Protein AF-A0A3A4N945-F1 (afdb_monomer)

pLDDT: mean 92.41, std 5.32, range [58.44, 97.31]

Solvent-accessible surface area (backbone atoms only — not comparable to full-atom values): 4360 Å² total; per-residue (Å²): 109,71,85,76,34,77,49,49,70,49,32,27,53,52,33,45,75,52,70,40,58,64,74,58,23,57,62,58,29,67,51,79,84,48,54,68,53,44,59,71,74,35,71,55,40,69,55,61,31,71,71,60,38,40,78,71,71,48,78,55,69,65,59,55,47,52,57,56,50,52,66,71,77,105

Sequence (74 aa):
IWKQWKKKSRRLWGLLKLGVPKWIADKVSGWGDHYQLVAQKSVLKRAISKPVLEKRGLVSCLDYYLERHALKVS

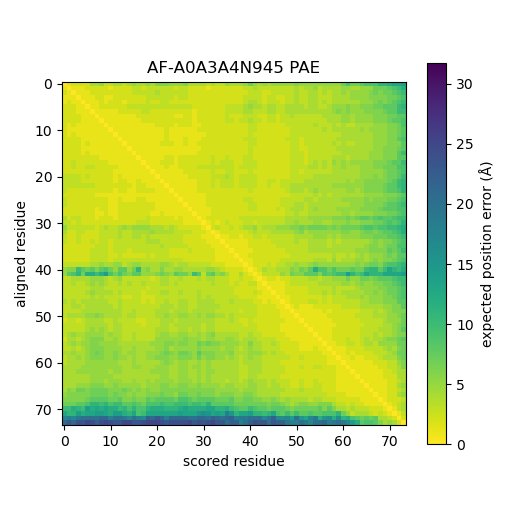Radius of gyration: 16.02 Å; Cα contacts (8 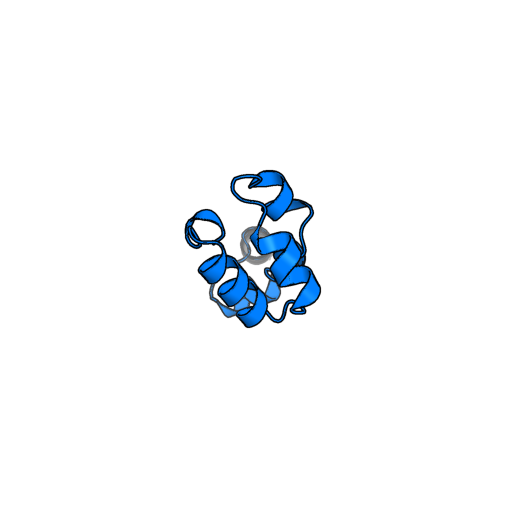Å, |Δi|>4): 48; chains: 1; bounding box: 40×22×42 Å

Secondary structure (DSSP, 8-state):
-GGG--SHHHHHHHHHHTT--HHHHHHHHT-TT-HHHHHHHSHHHHHS-HHHHHTTT---HHHHHHHHHHHHH-

Foldseek 3Di:
DLVVQQALVSQLVVCVVLVHDNVLSNVLSPVHPPVVCCCPPGCNPVSPDPVNVVVVVDDDPVVVCVVVVVVVVD

Organism: NCBI:txid257758

Nearest PDB structures (foldseek):
  7uin-assembly1_D  TM=9.335E-01  e=3.655E-03  Agathobacter rectalis
  8t2r-assembly1_D  TM=9.335E-01  e=4.735E-03  Agathobacter rectalis
  6ar1-assembly2_D  TM=8.869E-01  e=7.395E-01  Geobacillus stearothermophilus
  6ar1-assembly1_A  TM=8.892E-01  e=7.395E-01  Geobacillus stearothermophilus
  1ynb-assembly1_A  TM=3.954E-01  e=1.324E+00  Archaeoglobus fulgidus DSM 4304

Structure (mmCIF, N/CA/C/O backbone):
data_AF-A0A3A4N945-F1
#
_entry.id   AF-A0A3A4N945-F1
#
loop_
_atom_site.group_PDB
_atom_site.id
_atom_site.type_symbol
_atom_site.label_atom_id
_atom_site.label_alt_id
_atom_site.label_comp_id
_atom_site.label_asym_id
_atom_site.label_entity_id
_atom_site.label_seq_id
_atom_site.pdbx_PDB_ins_code
_atom_site.Cartn_x
_atom_site.Cartn_y
_atom_site.Cartn_z
_atom_site.occupancy
_atom_site.B_iso_or_equiv
_atom_site.auth_seq_id
_atom_site.auth_comp_id
_atom_site.auth_asym_id
_atom_site.auth_atom_id
_atom_site.pdbx_PDB_model_num
ATOM 1 N N . ILE A 1 1 ? 3.740 1.692 1.731 1.00 85.69 1 ILE A N 1
ATOM 2 C CA . ILE A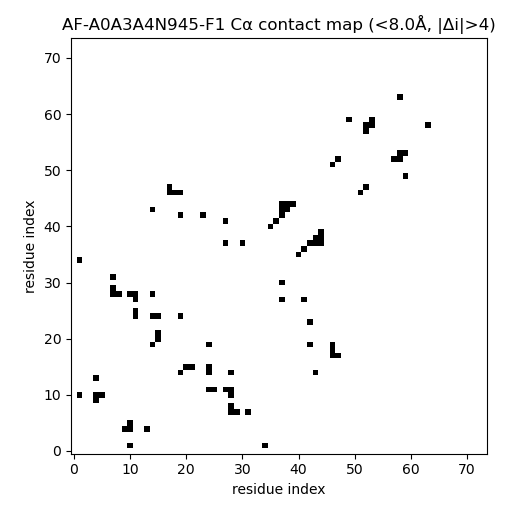 1 1 ? 4.319 0.696 0.791 1.00 85.69 1 ILE A CA 1
ATOM 3 C C . ILE A 1 1 ? 4.949 1.354 -0.439 1.00 85.69 1 ILE A C 1
ATOM 5 O O . ILE A 1 1 ? 6.161 1.276 -0.566 1.00 85.69 1 ILE A O 1
ATOM 9 N N . TRP A 1 2 ? 4.209 2.067 -1.303 1.00 91.06 2 TRP A N 1
ATOM 10 C CA . TRP A 1 2 ? 4.796 2.641 -2.534 1.00 91.06 2 TRP A CA 1
ATOM 11 C C . TRP A 1 2 ? 6.005 3.565 -2.293 1.00 91.06 2 TRP A C 1
ATOM 13 O O . TRP A 1 2 ? 7.046 3.388 -2.913 1.00 91.06 2 TRP A O 1
ATOM 23 N N . LYS A 1 3 ? 5.921 4.466 -1.301 1.00 91.81 3 LYS A N 1
ATOM 24 C CA . LYS A 1 3 ? 7.043 5.329 -0.875 1.00 91.81 3 LYS A CA 1
ATOM 25 C C . LYS A 1 3 ? 8.249 4.564 -0.302 1.00 91.81 3 LYS A C 1
ATOM 27 O O . LYS A 1 3 ? 9.367 5.062 -0.349 1.00 91.81 3 LYS A O 1
ATOM 32 N N . GLN A 1 4 ? 8.043 3.351 0.223 1.00 93.12 4 GLN A N 1
ATOM 33 C CA . GLN A 1 4 ? 9.140 2.486 0.682 1.00 93.12 4 GLN A CA 1
ATOM 34 C C . GLN A 1 4 ? 9.863 1.839 -0.512 1.00 93.12 4 GLN A C 1
ATOM 36 O O . GLN A 1 4 ? 11.054 1.542 -0.443 1.00 93.12 4 GLN A O 1
ATOM 41 N N . TRP A 1 5 ? 9.171 1.642 -1.636 1.00 94.62 5 TRP A N 1
ATOM 42 C CA . TRP A 1 5 ? 9.740 1.110 -2.872 1.00 94.62 5 TRP A CA 1
ATOM 43 C C . TRP A 1 5 ? 10.232 2.251 -3.767 1.00 94.62 5 TRP A C 1
ATOM 45 O O . TRP A 1 5 ? 9.586 2.630 -4.741 1.00 94.62 5 TRP A O 1
ATOM 55 N N . LYS A 1 6 ? 11.398 2.813 -3.427 1.00 92.44 6 LYS A N 1
ATOM 56 C CA . LYS A 1 6 ? 11.959 3.978 -4.134 1.00 92.44 6 LYS A CA 1
ATOM 57 C C . LYS A 1 6 ? 12.378 3.672 -5.580 1.00 92.44 6 LYS A C 1
ATOM 59 O O . LYS A 1 6 ? 12.076 4.439 -6.484 1.00 92.44 6 LYS A O 1
ATOM 64 N N . LYS A 1 7 ? 13.056 2.542 -5.814 1.00 95.94 7 LYS A N 1
ATOM 65 C CA . LYS A 1 7 ? 13.559 2.149 -7.146 1.00 95.94 7 LYS A CA 1
ATOM 66 C C . LYS A 1 7 ? 12.500 1.371 -7.939 1.00 95.94 7 LYS A C 1
ATOM 68 O O . LYS A 1 7 ? 11.791 0.550 -7.351 1.00 95.94 7 LYS A O 1
ATOM 73 N N . LYS A 1 8 ? 12.456 1.542 -9.272 1.00 95.38 8 LYS A N 1
ATOM 74 C CA . LYS A 1 8 ? 11.566 0.777 -10.181 1.00 95.38 8 LYS A CA 1
ATOM 75 C C . LYS A 1 8 ? 11.677 -0.733 -9.940 1.00 95.38 8 LYS A C 1
ATOM 77 O O . LYS A 1 8 ? 10.663 -1.400 -9.767 1.00 95.38 8 LYS A O 1
ATOM 82 N N . SER A 1 9 ? 12.899 -1.257 -9.831 1.00 96.50 9 SER A N 1
ATOM 83 C CA . SER A 1 9 ? 13.153 -2.680 -9.563 1.00 96.50 9 SER A CA 1
ATOM 84 C C . SER A 1 9 ? 12.508 -3.167 -8.262 1.00 96.50 9 SER A C 1
ATOM 86 O O . SER A 1 9 ? 11.928 -4.251 -8.226 1.00 96.50 9 SER A O 1
ATOM 88 N N . ARG A 1 10 ? 12.526 -2.347 -7.200 1.00 97.06 10 ARG A N 1
ATOM 89 C CA . ARG A 1 10 ? 11.890 -2.682 -5.918 1.00 97.06 10 ARG A CA 1
ATOM 90 C C . ARG A 1 10 ? 10.367 -2.652 -6.009 1.00 97.06 10 ARG A C 1
ATOM 92 O O . ARG A 1 10 ? 9.723 -3.502 -5.400 1.00 97.06 10 ARG A O 1
ATOM 99 N N . ARG A 1 11 ? 9.801 -1.714 -6.777 1.00 95.81 11 ARG A N 1
ATOM 100 C CA . ARG A 1 11 ? 8.354 -1.656 -7.050 1.00 95.81 11 ARG A CA 1
ATOM 101 C C . ARG A 1 11 ? 7.900 -2.891 -7.817 1.00 95.81 11 ARG A C 1
ATOM 103 O O . ARG A 1 11 ? 6.947 -3.536 -7.399 1.00 95.81 11 ARG A O 1
ATOM 110 N N . LEU A 1 12 ? 8.620 -3.253 -8.879 1.00 96.62 12 LEU A N 1
ATOM 111 C CA . LEU A 1 12 ? 8.353 -4.453 -9.672 1.00 96.62 12 LEU A CA 1
ATOM 112 C C . LEU A 1 12 ? 8.409 -5.718 -8.805 1.00 96.62 12 LEU A C 1
ATOM 114 O O . LEU A 1 12 ? 7.443 -6.475 -8.768 1.00 96.62 12 LEU A O 1
ATOM 118 N N . TRP A 1 13 ? 9.494 -5.905 -8.048 1.00 97.31 13 TRP A N 1
ATOM 119 C CA . TRP A 1 13 ? 9.639 -7.031 -7.119 1.00 97.31 13 TRP A CA 1
ATOM 120 C C . TRP A 1 13 ? 8.491 -7.098 -6.100 1.00 97.31 13 TRP A C 1
ATOM 122 O O . TRP A 1 13 ? 7.933 -8.166 -5.855 1.00 97.31 13 TRP A O 1
ATOM 132 N N . GLY A 1 14 ? 8.101 -5.951 -5.536 1.00 94.81 14 GLY A N 1
ATOM 133 C CA . GLY A 1 14 ? 7.001 -5.860 -4.581 1.00 94.81 14 GLY A CA 1
ATOM 134 C C . GLY A 1 14 ? 5.648 -6.238 -5.184 1.00 94.81 14 GLY A C 1
ATOM 135 O O . GLY A 1 14 ? 4.896 -6.986 -4.566 1.00 94.81 14 GLY A O 1
ATOM 136 N N . LEU A 1 15 ? 5.354 -5.772 -6.401 1.00 94.56 15 LEU A N 1
ATOM 137 C CA . LEU A 1 15 ? 4.123 -6.106 -7.123 1.00 94.56 15 LEU A CA 1
ATOM 138 C C . LEU A 1 15 ? 4.055 -7.602 -7.465 1.00 94.56 15 LEU A C 1
ATOM 140 O O . LEU A 1 15 ? 3.025 -8.227 -7.224 1.00 94.56 15 LEU A O 1
ATOM 144 N N . LEU A 1 16 ? 5.155 -8.195 -7.938 1.00 96.00 16 LEU A N 1
ATOM 145 C CA . LEU A 1 16 ? 5.232 -9.637 -8.203 1.00 96.00 16 LEU A CA 1
ATOM 146 C C . LEU A 1 16 ? 5.013 -10.461 -6.927 1.00 96.00 16 LEU A C 1
ATOM 148 O O . LEU A 1 16 ? 4.261 -11.431 -6.941 1.00 96.00 16 LEU A O 1
ATOM 152 N N . LYS A 1 17 ? 5.595 -10.037 -5.796 1.00 93.75 17 LYS A N 1
ATOM 153 C CA . LYS A 1 17 ? 5.387 -10.687 -4.490 1.00 93.75 17 LYS A CA 1
ATOM 154 C C . LYS A 1 17 ? 3.936 -10.596 -4.001 1.00 93.75 17 LYS A C 1
ATOM 156 O O . LYS A 1 17 ? 3.500 -11.436 -3.220 1.00 93.75 17 LYS A O 1
ATOM 161 N N . LEU A 1 18 ? 3.192 -9.586 -4.448 1.00 92.12 18 LEU A N 1
ATOM 162 C CA . LEU A 1 18 ?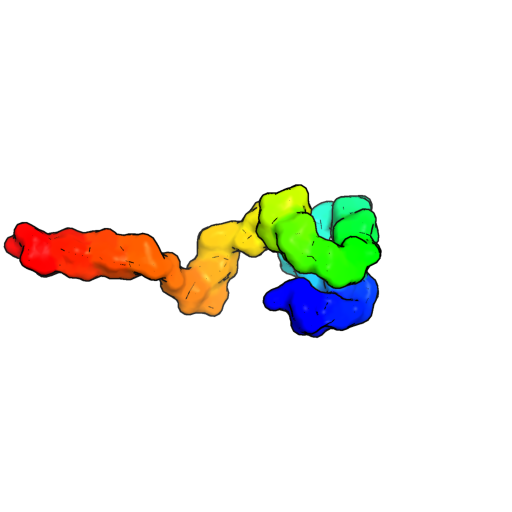 1.757 -9.449 -4.195 1.00 92.12 18 LEU A CA 1
ATOM 163 C C . LEU A 1 18 ? 0.886 -10.223 -5.207 1.00 92.12 18 LEU A C 1
ATOM 165 O O . LEU A 1 18 ? -0.332 -10.079 -5.177 1.00 92.12 18 LEU A O 1
ATOM 169 N N . GLY A 1 19 ? 1.482 -11.022 -6.100 1.00 93.19 19 GLY A N 1
ATOM 170 C CA . GLY A 1 19 ? 0.757 -11.833 -7.085 1.00 93.19 19 GLY A CA 1
ATOM 171 C C . GLY A 1 19 ? 0.272 -11.057 -8.312 1.00 93.19 19 GLY A C 1
ATOM 172 O O . GLY A 1 19 ? -0.557 -11.554 -9.070 1.00 93.19 19 GLY A O 1
ATOM 173 N N . VAL A 1 20 ? 0.764 -9.834 -8.530 1.00 94.62 20 VAL A N 1
ATOM 174 C CA . VAL A 1 20 ? 0.411 -9.052 -9.721 1.00 94.62 20 VAL A CA 1
ATOM 175 C C . VAL A 1 20 ? 1.069 -9.676 -10.960 1.00 94.62 20 VAL A C 1
ATOM 177 O O . VAL A 1 20 ? 2.282 -9.899 -10.939 1.00 94.62 20 VAL A O 1
ATOM 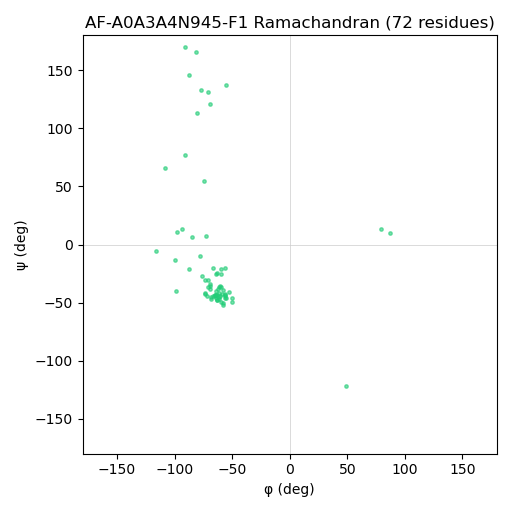180 N N . PRO A 1 21 ? 0.329 -9.900 -12.066 1.00 95.88 21 PRO A N 1
ATOM 181 C CA . PRO A 1 21 ? 0.906 -10.396 -13.313 1.00 95.88 21 PRO A CA 1
ATOM 182 C C . PRO A 1 21 ? 2.058 -9.518 -13.813 1.00 95.88 21 PRO A C 1
ATOM 184 O O . PRO A 1 21 ? 1.955 -8.288 -13.818 1.00 95.88 21 PRO A O 1
ATOM 187 N N . LYS A 1 22 ? 3.141 -10.150 -14.286 1.00 96.19 22 LYS A N 1
ATOM 188 C CA . LYS A 1 22 ? 4.395 -9.471 -14.665 1.00 96.19 22 LYS A CA 1
ATOM 189 C C . LYS A 1 22 ? 4.196 -8.317 -15.651 1.00 96.19 22 LYS A C 1
ATOM 191 O O . LYS A 1 22 ? 4.800 -7.266 -15.467 1.00 96.19 22 LYS A O 1
ATOM 196 N N . TRP A 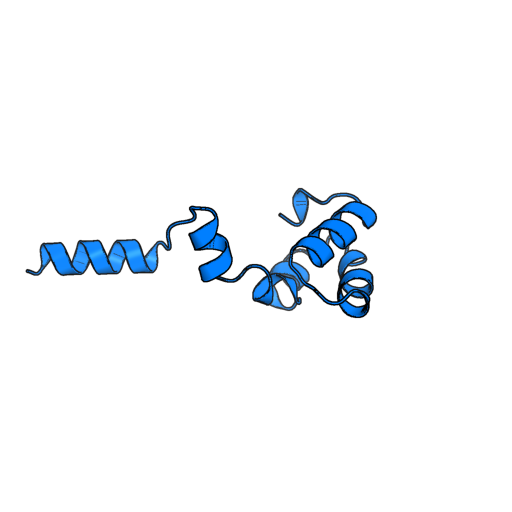1 23 ? 3.327 -8.484 -16.647 1.00 95.88 23 TRP A N 1
ATOM 197 C CA . TRP A 1 23 ? 3.060 -7.460 -17.661 1.00 95.88 23 TRP A CA 1
ATOM 198 C C . TRP A 1 23 ? 2.430 -6.184 -17.067 1.00 95.88 23 TRP A C 1
ATOM 200 O O . TRP A 1 23 ? 2.827 -5.076 -17.424 1.00 95.88 23 TRP A O 1
ATOM 210 N N . ILE A 1 24 ? 1.506 -6.315 -16.102 1.00 95.44 24 ILE A N 1
ATOM 211 C CA . ILE A 1 24 ? 0.935 -5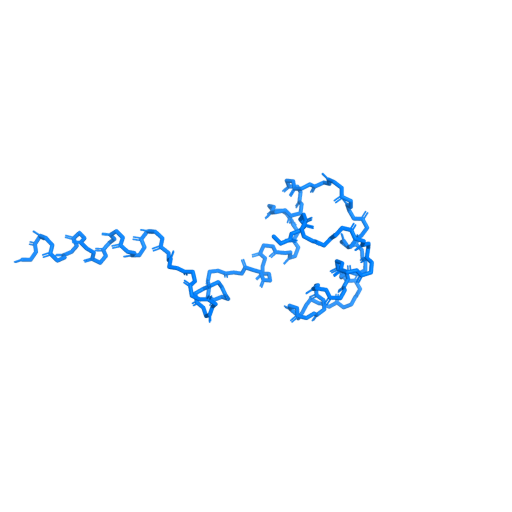.164 -15.376 1.00 95.44 24 ILE A CA 1
ATOM 212 C C . ILE A 1 24 ? 1.980 -4.583 -14.431 1.00 95.44 24 ILE A C 1
ATOM 214 O O . ILE A 1 24 ? 2.128 -3.364 -14.338 1.00 95.44 24 ILE A O 1
ATOM 218 N N . ALA A 1 25 ? 2.689 -5.454 -13.710 1.00 95.75 25 ALA A N 1
ATOM 219 C CA . ALA A 1 25 ? 3.668 -5.048 -12.717 1.00 95.75 25 ALA A CA 1
ATOM 220 C C . ALA A 1 25 ? 4.781 -4.191 -13.339 1.00 95.75 25 ALA A C 1
ATOM 222 O O . ALA A 1 25 ? 5.138 -3.159 -12.768 1.00 95.75 25 ALA A O 1
ATOM 223 N N . ASP A 1 26 ? 5.279 -4.561 -14.523 1.00 96.12 26 ASP A N 1
ATOM 224 C CA . ASP A 1 26 ? 6.286 -3.771 -15.234 1.00 96.12 26 ASP A CA 1
ATOM 225 C C . ASP A 1 26 ? 5.739 -2.393 -15.634 1.00 96.12 26 ASP A C 1
ATOM 227 O O . ASP A 1 26 ? 6.356 -1.377 -15.300 1.00 96.12 26 ASP A O 1
ATOM 231 N N . LYS A 1 27 ? 4.522 -2.336 -16.197 1.00 94.44 27 LYS A N 1
ATOM 232 C CA . LYS A 1 27 ? 3.853 -1.076 -16.567 1.00 94.44 27 LYS A CA 1
ATOM 233 C C . LYS A 1 27 ? 3.673 -0.133 -15.372 1.00 94.44 27 LYS A C 1
ATOM 235 O O . LYS A 1 27 ? 4.037 1.038 -15.446 1.00 94.44 27 LYS A O 1
ATOM 240 N N . VAL A 1 28 ? 3.134 -0.635 -14.259 1.00 93.81 28 VAL A N 1
ATOM 241 C CA . VAL A 1 28 ? 2.818 0.174 -13.064 1.00 93.81 28 VAL A CA 1
ATOM 242 C C . VAL A 1 28 ? 4.080 0.563 -12.288 1.00 93.81 28 VAL A C 1
ATOM 244 O O . VAL A 1 28 ? 4.133 1.642 -11.702 1.00 93.81 28 VAL A O 1
ATOM 247 N N . SER A 1 29 ? 5.134 -0.262 -12.303 1.00 95.06 29 SER A N 1
ATOM 248 C CA . SER A 1 29 ? 6.390 0.033 -11.589 1.00 95.06 29 SER A CA 1
ATOM 249 C C . SER A 1 29 ? 7.072 1.336 -12.041 1.00 95.06 29 SER A C 1
ATOM 251 O O . SER A 1 29 ? 7.803 1.956 -11.256 1.00 95.06 29 SER A O 1
ATOM 253 N N . GLY A 1 30 ? 6.807 1.767 -13.280 1.00 94.31 30 GLY A N 1
ATOM 254 C CA . GLY A 1 30 ? 7.314 3.006 -13.869 1.00 94.31 30 GLY A CA 1
ATOM 255 C C . GLY A 1 30 ? 6.598 4.282 -13.417 1.00 94.31 30 GLY A C 1
ATOM 256 O O . GLY A 1 30 ? 7.108 5.362 -13.673 1.00 94.31 30 GLY A O 1
ATOM 257 N N . TRP A 1 31 ? 5.469 4.198 -12.703 1.00 93.62 31 TRP A N 1
ATOM 258 C CA . TRP A 1 31 ? 4.623 5.362 -12.381 1.00 93.62 31 TRP A CA 1
ATOM 259 C C . TRP A 1 31 ? 5.202 6.328 -11.331 1.00 93.62 31 TRP A C 1
ATOM 261 O O . TRP A 1 31 ? 4.504 7.236 -10.896 1.00 93.62 31 TRP A O 1
ATOM 271 N N . GLY A 1 32 ? 6.455 6.153 -10.901 1.00 91.75 32 GLY A N 1
ATOM 272 C CA . GLY A 1 32 ? 7.162 7.174 -10.121 1.00 91.75 32 GLY A CA 1
ATOM 273 C C . GLY A 1 32 ? 6.365 7.727 -8.934 1.00 91.75 32 GLY A C 1
ATOM 274 O O . GLY A 1 32 ? 5.930 6.975 -8.055 1.00 91.75 32 GLY A O 1
ATOM 275 N N . ASP A 1 33 ? 6.171 9.045 -8.967 1.00 93.12 33 ASP A N 1
ATOM 276 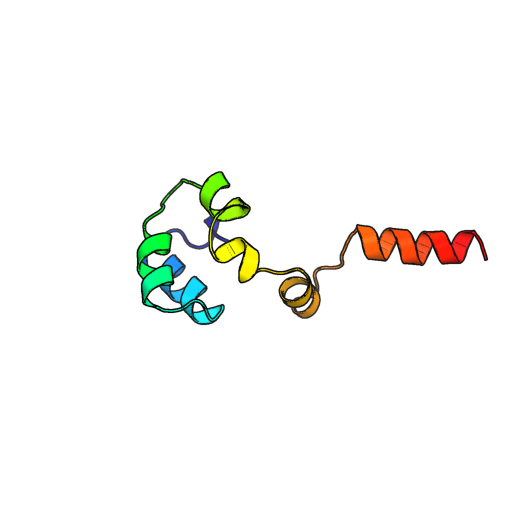C CA . ASP A 1 33 ? 5.541 9.854 -7.922 1.00 93.12 33 ASP A CA 1
ATOM 277 C C . ASP A 1 33 ? 4.032 10.070 -8.122 1.00 93.12 33 ASP A C 1
ATOM 279 O O . ASP A 1 33 ? 3.416 10.874 -7.422 1.00 93.12 33 ASP A O 1
ATOM 283 N N . HIS A 1 34 ? 3.385 9.317 -9.017 1.00 92.81 34 HIS A N 1
ATOM 284 C CA . HIS A 1 34 ? 1.930 9.351 -9.205 1.00 92.81 34 HIS A CA 1
ATOM 285 C C . HIS A 1 34 ? 1.183 8.635 -8.055 1.00 92.81 34 HIS A C 1
ATOM 287 O O . HIS A 1 34 ? 0.388 7.718 -8.271 1.00 92.81 34 HIS A O 1
ATOM 293 N N . TYR A 1 35 ? 1.440 9.034 -6.804 1.00 91.31 35 TYR A N 1
ATOM 294 C CA . TYR A 1 35 ? 1.001 8.353 -5.580 1.00 91.31 35 TYR A CA 1
ATOM 295 C C . TYR A 1 35 ? -0.513 8.147 -5.503 1.00 91.31 35 TYR A C 1
ATOM 297 O O . TYR A 1 35 ? -0.966 7.051 -5.173 1.00 91.31 35 TYR A O 1
ATOM 305 N N . GLN A 1 36 ? -1.293 9.182 -5.820 1.00 92.69 36 GLN A N 1
ATOM 306 C CA . GLN A 1 36 ? -2.756 9.112 -5.796 1.00 92.69 36 GLN A CA 1
ATOM 307 C C . GLN A 1 36 ? -3.283 8.128 -6.843 1.00 92.69 36 GLN A C 1
ATOM 309 O O . GLN A 1 36 ? -4.119 7.282 -6.530 1.00 92.69 36 GLN A O 1
ATOM 314 N N . LEU A 1 37 ? -2.733 8.173 -8.061 1.00 92.12 37 LEU A N 1
ATOM 315 C CA . LEU A 1 37 ? -3.089 7.250 -9.137 1.00 92.12 37 LEU A CA 1
ATOM 316 C C . LEU A 1 37 ? -2.774 5.800 -8.745 1.00 92.12 37 LEU A C 1
ATOM 318 O O . LEU A 1 37 ? -3.615 4.913 -8.902 1.00 92.12 37 LEU A O 1
ATOM 322 N N . VAL A 1 38 ? -1.587 5.567 -8.177 1.00 92.25 38 VAL A N 1
ATOM 323 C CA . VAL A 1 38 ? -1.169 4.248 -7.692 1.00 92.25 38 VAL A CA 1
ATOM 324 C C . VAL A 1 38 ? -2.100 3.750 -6.583 1.00 92.25 38 VAL A C 1
ATOM 326 O O . VAL A 1 38 ? -2.547 2.605 -6.633 1.00 92.25 38 VAL A O 1
ATOM 329 N N . ALA A 1 39 ? -2.427 4.589 -5.602 1.00 90.50 39 ALA A N 1
ATOM 330 C CA . ALA A 1 39 ? -3.258 4.192 -4.469 1.00 90.50 39 ALA A CA 1
ATOM 331 C C . ALA A 1 39 ? -4.721 3.924 -4.858 1.00 90.50 39 ALA A C 1
ATOM 333 O O . ALA A 1 39 ? -5.336 3.001 -4.328 1.00 90.50 39 ALA A O 1
ATOM 334 N N . GLN A 1 40 ? -5.283 4.714 -5.777 1.00 89.00 40 GLN A N 1
ATOM 335 C CA . GLN A 1 40 ? -6.719 4.678 -6.062 1.00 89.00 40 GLN A CA 1
ATOM 336 C C . GLN A 1 40 ? -7.089 3.845 -7.289 1.00 89.00 40 GLN A C 1
ATOM 338 O O . GLN A 1 40 ? -8.105 3.148 -7.263 1.00 89.00 40 GLN A O 1
ATOM 343 N N . LYS A 1 41 ? -6.296 3.931 -8.364 1.00 83.50 41 LYS A N 1
ATOM 344 C CA . LYS A 1 41 ? -6.678 3.429 -9.696 1.00 83.50 41 LYS A CA 1
ATOM 345 C C . LYS A 1 41 ? -5.798 2.292 -10.212 1.00 83.50 41 LYS A C 1
ATOM 347 O O . LYS A 1 41 ? -6.088 1.738 -11.266 1.00 83.50 41 LYS A O 1
ATOM 352 N N . SER A 1 42 ? -4.727 1.933 -9.506 1.00 83.94 42 SER A N 1
ATOM 353 C CA . SER A 1 42 ? -3.838 0.858 -9.952 1.00 83.94 42 SER A CA 1
ATOM 354 C C . SER A 1 42 ? -4.237 -0.516 -9.413 1.00 83.94 42 SER A C 1
ATOM 356 O O . SER A 1 42 ? -5.031 -0.661 -8.480 1.00 83.94 42 SER A O 1
ATOM 358 N N . VAL A 1 43 ? -3.578 -1.543 -9.954 1.00 88.94 43 VAL A N 1
ATOM 359 C CA . VAL A 1 43 ? -3.633 -2.920 -9.449 1.00 88.94 43 VAL A CA 1
ATOM 360 C C . VAL A 1 43 ? -3.238 -3.037 -7.970 1.00 88.94 43 VAL A C 1
ATOM 362 O O . VAL A 1 43 ? -3.637 -3.991 -7.307 1.00 88.94 43 VAL A O 1
ATOM 365 N N . LEU A 1 44 ? -2.518 -2.051 -7.420 1.00 87.31 44 LEU A N 1
ATOM 366 C CA . LEU A 1 44 ? -2.107 -2.030 -6.019 1.00 87.31 44 LEU A CA 1
ATOM 367 C C . LEU A 1 44 ? -3.305 -2.025 -5.059 1.00 87.31 44 LEU A C 1
ATOM 369 O O . LEU A 1 44 ? -3.248 -2.710 -4.043 1.00 87.31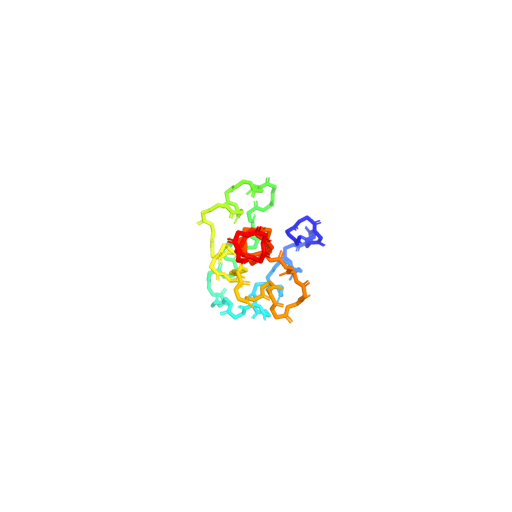 44 LEU A O 1
ATOM 373 N N . LYS A 1 45 ? -4.404 -1.330 -5.394 1.00 88.81 45 LYS A N 1
ATOM 374 C CA . LYS A 1 45 ? -5.632 -1.318 -4.576 1.00 88.81 45 LYS A CA 1
ATOM 375 C C . LYS A 1 45 ? -6.251 -2.713 -4.454 1.00 88.81 45 LYS A C 1
ATOM 377 O O . LYS A 1 45 ? -6.747 -3.084 -3.399 1.00 88.81 45 LYS A O 1
ATOM 382 N N . ARG A 1 46 ? -6.211 -3.491 -5.539 1.00 88.94 46 ARG A N 1
ATOM 383 C CA . ARG A 1 46 ? -6.701 -4.878 -5.555 1.00 88.94 46 ARG A CA 1
ATOM 384 C C . ARG A 1 46 ? -5.750 -5.817 -4.820 1.00 88.94 46 ARG A C 1
ATOM 386 O O . ARG A 1 46 ? -6.198 -6.686 -4.086 1.00 88.94 46 ARG A O 1
ATOM 393 N N . ALA A 1 47 ? -4.448 -5.635 -5.029 1.00 90.44 47 ALA A N 1
ATOM 394 C CA . ALA A 1 47 ? -3.409 -6.477 -4.447 1.00 90.44 47 ALA A CA 1
ATOM 395 C C . ALA A 1 47 ? -3.243 -6.265 -2.929 1.00 90.44 47 ALA A C 1
ATOM 397 O O . ALA A 1 47 ? -2.874 -7.186 -2.204 1.00 90.44 47 ALA A O 1
ATOM 398 N N . ILE A 1 48 ? -3.514 -5.053 -2.441 1.00 90.00 48 ILE A N 1
ATOM 399 C CA . ILE A 1 48 ? -3.500 -4.682 -1.022 1.00 90.00 48 ILE A CA 1
ATOM 400 C C . ILE A 1 48 ? -4.948 -4.478 -0.567 1.00 90.00 48 ILE A C 1
ATOM 402 O O . ILE A 1 48 ? -5.389 -3.368 -0.280 1.00 90.00 48 ILE A O 1
ATOM 406 N N . SER A 1 49 ? -5.704 -5.571 -0.567 1.00 90.69 49 SER A N 1
ATOM 407 C CA . SER A 1 49 ? -7.089 -5.595 -0.108 1.00 90.69 49 SER A CA 1
ATOM 408 C C . SER A 1 49 ? -7.179 -5.700 1.418 1.00 90.69 49 SER A C 1
ATOM 410 O O . SER A 1 49 ? -6.204 -6.043 2.092 1.00 90.69 49 SER A O 1
ATOM 412 N N . LYS A 1 50 ? -8.374 -5.438 1.962 1.00 92.19 50 LYS A N 1
ATOM 413 C CA . LYS A 1 50 ? -8.676 -5.568 3.396 1.00 92.19 50 LYS A CA 1
ATOM 414 C C . LYS A 1 50 ? -8.244 -6.938 3.974 1.00 92.19 50 LYS A C 1
ATOM 416 O O . LYS A 1 50 ? -7.420 -6.915 4.884 1.00 92.19 50 LYS A O 1
ATOM 421 N N . PRO A 1 51 ? -8.585 -8.099 3.372 1.00 92.69 51 PRO A N 1
ATOM 422 C CA . PRO A 1 51 ? -8.129 -9.404 3.876 1.00 92.69 51 PRO A CA 1
ATOM 423 C C . PRO A 1 51 ? -6.603 -9.579 3.906 1.00 92.69 51 PRO A C 1
ATOM 425 O O . PRO A 1 51 ? -6.044 -10.213 4.801 1.00 92.69 51 PRO A O 1
ATOM 428 N N . VAL A 1 52 ? -5.888 -9.015 2.925 1.00 91.38 52 VAL A N 1
ATOM 429 C CA . VAL A 1 52 ? -4.416 -9.084 2.873 1.00 91.38 52 VAL A CA 1
ATOM 430 C C . VAL A 1 52 ? -3.787 -8.252 3.991 1.00 91.38 52 VAL A C 1
ATOM 432 O O . VAL A 1 52 ? -2.735 -8.621 4.517 1.00 91.38 52 VAL A O 1
ATOM 435 N N . LEU A 1 53 ? -4.401 -7.118 4.329 1.00 92.38 53 LEU A N 1
ATOM 436 C CA . LEU A 1 53 ? -3.958 -6.248 5.413 1.00 92.38 53 LEU A CA 1
ATOM 437 C C . LEU A 1 53 ? -4.271 -6.857 6.785 1.00 92.38 53 LEU A C 1
ATOM 439 O O . LEU A 1 53 ? -3.390 -6.875 7.643 1.00 92.38 53 LEU A O 1
ATOM 443 N N . GLU A 1 54 ? -5.455 -7.440 6.954 1.00 94.62 54 GLU A N 1
ATOM 444 C CA . GLU A 1 54 ? -5.862 -8.159 8.169 1.00 94.62 54 GLU A CA 1
ATOM 445 C C . GLU A 1 54 ? -4.948 -9.346 8.463 1.00 94.62 54 GLU A C 1
ATOM 447 O O . GLU A 1 54 ? -4.443 -9.476 9.576 1.00 94.62 54 GLU A O 1
ATOM 452 N N . LYS A 1 55 ? -4.602 -10.146 7.443 1.00 93.19 55 LYS A N 1
ATOM 453 C CA . LYS A 1 55 ? -3.622 -11.240 7.584 1.00 93.19 55 LYS A CA 1
ATOM 454 C C . LYS A 1 55 ? -2.237 -10.754 8.037 1.00 93.19 55 LYS A C 1
ATOM 456 O O . LYS A 1 55 ? -1.437 -11.540 8.536 1.00 93.19 55 LYS A O 1
ATOM 461 N N . ARG A 1 56 ? -1.928 -9.468 7.843 1.00 91.50 56 ARG A N 1
ATOM 462 C CA . ARG A 1 56 ? -0.690 -8.820 8.307 1.00 91.50 56 ARG A CA 1
ATOM 463 C C . ARG A 1 56 ? -0.863 -8.055 9.625 1.00 91.50 56 ARG A C 1
ATOM 465 O O . ARG A 1 56 ? 0.049 -7.326 10.004 1.00 91.50 56 ARG A O 1
ATOM 472 N N . GLY A 1 57 ? -1.994 -8.222 10.308 1.00 94.56 57 GLY A N 1
ATOM 473 C CA . GLY A 1 57 ? -2.270 -7.634 11.618 1.00 94.56 57 GLY A CA 1
ATOM 474 C C . GLY A 1 57 ? -2.863 -6.226 11.581 1.00 94.56 57 GLY A C 1
ATOM 475 O O . GLY A 1 57 ? -2.947 -5.589 12.627 1.00 94.56 57 GLY A O 1
ATOM 476 N N . LEU A 1 58 ? -3.270 -5.711 10.413 1.00 95.25 58 LEU A N 1
ATOM 477 C CA . LEU A 1 58 ? -3.987 -4.437 10.366 1.00 95.25 58 LEU A CA 1
ATOM 478 C C . LEU A 1 58 ? -5.461 -4.659 10.709 1.00 95.25 58 LEU A C 1
ATOM 480 O O . LEU A 1 58 ? -6.196 -5.261 9.931 1.00 95.25 58 LEU A O 1
ATOM 484 N N . VAL A 1 59 ? -5.890 -4.120 11.846 1.00 94.88 59 VAL A N 1
ATOM 485 C CA . VAL A 1 59 ? -7.294 -4.146 12.265 1.00 94.88 59 VAL A CA 1
ATOM 486 C C . VAL A 1 59 ? -8.092 -3.101 11.484 1.00 94.88 59 VAL A C 1
ATOM 488 O O . VAL A 1 59 ? -7.682 -1.944 11.362 1.00 94.88 59 VAL A O 1
ATOM 491 N N . SER A 1 60 ? -9.247 -3.504 10.959 1.00 95.00 60 SER A N 1
ATOM 492 C CA . SER A 1 60 ? -10.211 -2.594 10.339 1.00 95.00 60 SER A CA 1
ATOM 493 C C . SER A 1 60 ? -10.857 -1.708 11.405 1.00 95.00 60 SER A C 1
ATOM 495 O O . SER A 1 60 ? -11.520 -2.207 12.312 1.00 95.00 60 SER A O 1
ATOM 497 N N . CYS A 1 61 ? -10.711 -0.384 11.282 1.00 95.75 61 CYS A N 1
ATOM 498 C CA . CYS A 1 61 ? -11.318 0.555 12.231 1.00 95.75 61 CYS A CA 1
ATOM 499 C C . CYS A 1 61 ? -12.847 0.429 12.287 1.00 95.75 61 CYS A C 1
ATOM 501 O O . CYS A 1 61 ? -13.431 0.579 13.357 1.00 95.75 61 CYS A O 1
ATOM 503 N N . LEU A 1 62 ? -13.489 0.169 11.142 1.00 95.31 62 LEU A N 1
ATOM 504 C CA . LEU A 1 62 ? -14.942 0.029 11.067 1.00 95.31 62 LEU A CA 1
ATOM 505 C C . LEU A 1 62 ? -15.412 -1.235 11.788 1.00 95.31 62 LEU A C 1
ATOM 507 O O . LEU A 1 62 ? -16.341 -1.160 12.582 1.00 95.31 62 LEU A O 1
ATOM 511 N N . ASP A 1 63 ? -14.755 -2.369 11.546 1.00 94.75 63 ASP A N 1
ATOM 512 C CA . ASP A 1 63 ? -15.144 -3.639 12.170 1.00 94.75 63 ASP A CA 1
ATOM 513 C C . ASP A 1 63 ? -14.931 -3.558 13.682 1.00 94.75 63 ASP A C 1
ATOM 515 O O . ASP A 1 63 ? -15.836 -3.870 14.448 1.00 94.75 63 ASP A O 1
ATOM 519 N N . TYR A 1 64 ? -13.793 -2.996 14.107 1.00 95.31 64 TYR A N 1
ATOM 520 C CA . TYR A 1 64 ? -13.519 -2.717 15.514 1.00 95.31 64 TYR A CA 1
ATOM 521 C C . TYR A 1 64 ? -14.613 -1.852 16.156 1.00 95.31 64 TYR A C 1
ATOM 523 O O . TYR A 1 64 ? -15.071 -2.139 17.262 1.00 95.31 64 TYR A O 1
ATOM 531 N N . TYR A 1 65 ? -15.042 -0.784 15.476 1.00 95.75 65 TYR A N 1
ATOM 532 C CA . TYR A 1 65 ? -16.113 0.074 15.974 1.00 95.75 65 TYR A CA 1
ATOM 533 C C . TYR A 1 65 ? -17.435 -0.687 16.095 1.00 95.75 65 TYR A C 1
ATOM 535 O O . TYR A 1 65 ? -18.072 -0.608 17.142 1.00 95.75 65 TYR A O 1
ATOM 543 N N . LEU A 1 66 ? -17.830 -1.436 15.063 1.00 96.38 66 LEU A N 1
ATOM 544 C CA . LEU A 1 66 ? -19.092 -2.176 15.042 1.00 96.38 66 LEU A CA 1
ATOM 545 C C . LEU A 1 66 ? -19.137 -3.263 16.123 1.00 96.38 66 LEU A C 1
ATOM 547 O O . LEU A 1 66 ? -20.134 -3.355 16.836 1.00 96.38 66 LEU A O 1
ATOM 551 N N . GLU A 1 67 ? -18.052 -4.018 16.309 1.00 94.88 67 GLU A N 1
ATOM 552 C CA . GLU A 1 67 ? -17.931 -5.021 17.375 1.00 94.88 67 GLU A CA 1
ATOM 553 C C . GLU A 1 67 ? -18.090 -4.382 18.760 1.00 94.88 67 GLU A C 1
ATOM 555 O O . GLU A 1 67 ? -18.896 -4.824 19.576 1.00 94.88 67 GLU A O 1
ATOM 560 N N . ARG A 1 68 ? -17.362 -3.291 19.029 1.00 94.81 68 ARG A N 1
ATOM 561 C CA . ARG A 1 68 ? -17.428 -2.595 20.324 1.00 94.81 68 ARG A CA 1
ATOM 562 C C . ARG A 1 68 ? -18.757 -1.893 20.555 1.00 94.81 68 ARG A C 1
ATOM 564 O O . ARG A 1 68 ? -19.187 -1.786 21.700 1.00 94.81 68 ARG A O 1
ATOM 571 N N . HIS A 1 69 ? -19.375 -1.379 19.499 1.00 94.81 69 HIS A N 1
ATOM 572 C CA . HIS A 1 69 ? -20.677 -0.737 19.577 1.00 94.81 69 HIS A CA 1
ATOM 573 C C . HIS A 1 69 ? -21.767 -1.763 19.892 1.00 94.81 69 HIS A C 1
ATOM 575 O O . HIS A 1 69 ? -22.564 -1.525 20.794 1.00 94.81 69 HIS A O 1
ATOM 581 N N . ALA A 1 70 ? -21.767 -2.919 19.221 1.00 94.44 70 ALA A N 1
ATOM 582 C CA . ALA A 1 70 ? -22.713 -3.997 19.502 1.00 94.44 70 ALA A CA 1
ATOM 583 C C . ALA A 1 70 ? -22.651 -4.443 20.974 1.00 94.44 70 ALA A C 1
ATOM 585 O O . ALA A 1 70 ? -23.689 -4.554 21.615 1.00 94.44 70 ALA A O 1
ATOM 586 N N . LEU A 1 71 ? -21.442 -4.576 21.533 1.00 90.81 71 LEU A N 1
ATOM 587 C CA . LEU A 1 71 ? -21.216 -4.955 22.937 1.00 90.81 71 LEU A CA 1
ATOM 588 C C . LEU A 1 71 ? -21.672 -3.914 23.972 1.00 90.81 71 LEU A C 1
ATOM 590 O O . LEU A 1 71 ? -21.802 -4.242 25.144 1.00 90.81 71 LEU A O 1
ATOM 594 N N . LYS A 1 72 ? -21.835 -2.644 23.583 1.00 85.81 72 LYS A N 1
ATOM 595 C CA . LYS A 1 72 ? -22.337 -1.587 24.482 1.00 85.81 72 LYS A CA 1
ATOM 596 C C . LYS A 1 72 ? -23.859 -1.493 24.497 1.00 85.81 72 LYS A C 1
ATOM 598 O O . LYS A 1 72 ? -24.407 -0.867 25.397 1.00 85.81 72 LYS A O 1
ATOM 603 N N . VAL A 1 73 ? -24.502 -2.005 23.453 1.00 76.56 73 VAL A N 1
ATOM 604 C CA . VAL A 1 73 ? -25.954 -1.924 23.248 1.00 76.56 73 VAL A CA 1
ATOM 605 C C . VAL A 1 73 ? -26.647 -3.235 23.657 1.00 76.56 73 VAL A C 1
ATOM 607 O O . VAL A 1 73 ? -27.864 -3.247 23.806 1.00 76.56 73 VAL A O 1
ATOM 610 N N . SER A 1 74 ? -25.880 -4.312 23.866 1.00 58.44 74 SER A N 1
ATOM 611 C CA . SER A 1 74 ? -26.298 -5.567 24.511 1.00 58.44 74 SER A CA 1
ATOM 612 C C . SER A 1 74 ? -26.240 -5.481 26.031 1.00 58.44 74 SER A C 1
ATOM 614 O O . SER A 1 74 ? -27.186 -5.976 26.676 1.00 58.44 74 SER A O 1
#

Mean predicted aligned error: 3.99 Å